Protein AF-K1UYA6-F1 (afdb_monomer_lite)

Organism: NCBI:txid408170

Sequence (147 aa):
HTSYETEGSKSHLRSKLPSMKFVCPKMKWEYNRETKTKRRVCRCENPCTTSSCGRMIYIYPEKNLRAYPGVERGSVEWDETYKIRVNVEKSINHFKDSFCIAGRKTQNEKTLHADLLLAGISQLITVMVADKIHQHQYIRSLKPLIA

pLDDT: mean 83.84, std 10.6, range [42.75, 95.94]

Foldseek 3Di:
DQDWDWDPCPDCDPVNADKTKTFRPQWDWDQDPVVRDIDIAHPDPDACDPDRNGDMDIDRCVVCCPVRPPDDPPDPVNVVVVVVVVVVVVLVVLLCPQLVLVVDPDPDPVVNVVSSVVSVVVLVVQLVVCVVVVNNVRNRDPVVVVD

Secondary structure (DSSP, 8-state):
----EEE------TT----EEEE-TTEEEEEETTTTEEEEEE--SS-SSSSTT--EEEE-GGG-TTTS-SS-TTSHHHHHHHHHHHHHHHHHHHHHHHTSSTT-----HHHHHHHHHHHHHHHHHHHHHHHHTT-GGGSS--GGGT-

Structure (mmCIF, N/CA/C/O backbone):
data_AF-K1UYA6-F1
#
_entry.id   AF-K1UYA6-F1
#
loop_
_atom_site.group_PDB
_atom_site.id
_atom_site.type_symbol
_atom_site.label_atom_id
_atom_site.label_alt_id
_atom_site.label_comp_id
_atom_site.label_asym_id
_atom_site.label_entity_id
_atom_site.label_seq_id
_atom_site.pdbx_PDB_ins_code
_atom_site.Cartn_x
_atom_site.Cartn_y
_atom_site.Cartn_z
_atom_site.occupancy
_atom_site.B_iso_or_equiv
_atom_site.auth_seq_id
_atom_site.auth_comp_id
_atom_site.auth_asym_id
_atom_site.auth_atom_id
_atom_site.pdbx_PDB_model_num
ATOM 1 N N . HIS A 1 1 ? 5.072 -7.785 -28.440 1.00 42.75 1 HIS A N 1
ATOM 2 C CA . HIS A 1 1 ? 5.874 -7.791 -27.200 1.00 42.75 1 HIS A CA 1
ATOM 3 C C . HIS A 1 1 ? 7.213 -7.123 -27.466 1.00 42.75 1 HIS A C 1
ATOM 5 O O . HIS A 1 1 ? 7.965 -7.612 -28.296 1.00 42.75 1 HIS A O 1
ATOM 11 N N . THR A 1 2 ? 7.495 -5.981 -26.839 1.00 51.94 2 THR A N 1
ATOM 12 C CA . THR A 1 2 ? 8.812 -5.335 -26.939 1.00 51.94 2 THR A CA 1
ATOM 13 C C . THR A 1 2 ? 9.760 -6.084 -26.009 1.00 51.94 2 THR A C 1
ATOM 15 O O . THR A 1 2 ? 9.627 -5.974 -24.793 1.00 51.94 2 THR A O 1
ATOM 18 N N . SER A 1 3 ? 10.648 -6.909 -26.559 1.00 62.66 3 SER A N 1
ATOM 19 C CA . SER A 1 3 ? 11.724 -7.537 -25.791 1.00 62.66 3 SER A CA 1
ATOM 20 C C . SER A 1 3 ? 12.714 -6.466 -25.315 1.00 62.66 3 SER A C 1
ATOM 22 O O . SER A 1 3 ? 12.892 -5.446 -25.982 1.00 62.66 3 SER A O 1
ATOM 24 N N . TYR A 1 4 ? 13.325 -6.675 -24.149 1.00 76.00 4 TYR A N 1
ATOM 25 C CA . TYR A 1 4 ? 14.358 -5.806 -23.578 1.00 76.00 4 TYR A CA 1
ATOM 26 C C . TYR A 1 4 ? 15.573 -6.648 -23.194 1.00 76.00 4 TYR A C 1
ATOM 28 O O . TYR A 1 4 ? 15.414 -7.780 -22.746 1.00 76.00 4 TYR A O 1
ATOM 36 N N . GLU A 1 5 ? 16.767 -6.077 -23.328 1.00 78.69 5 GLU A N 1
ATOM 37 C CA . GLU A 1 5 ? 18.017 -6.686 -22.868 1.00 78.69 5 GLU A CA 1
ATOM 38 C C . GLU A 1 5 ? 18.487 -6.021 -21.575 1.00 78.69 5 GLU A C 1
ATOM 40 O O . GLU A 1 5 ? 18.393 -4.799 -21.413 1.00 78.69 5 GLU A O 1
ATOM 45 N N . THR A 1 6 ? 18.984 -6.824 -20.636 1.00 75.06 6 THR A N 1
ATOM 46 C CA . THR A 1 6 ? 19.584 -6.333 -19.397 1.00 75.06 6 THR A CA 1
ATOM 47 C C . THR A 1 6 ? 20.971 -5.770 -19.687 1.00 75.06 6 THR A C 1
ATOM 49 O O . THR A 1 6 ? 21.867 -6.463 -20.160 1.00 75.06 6 THR A O 1
ATOM 52 N N . GLU A 1 7 ? 21.177 -4.493 -19.375 1.00 73.06 7 GLU A N 1
ATOM 53 C CA . GLU A 1 7 ? 22.505 -3.890 -19.385 1.00 73.06 7 GLU A CA 1
ATOM 54 C C . GLU A 1 7 ? 22.999 -3.818 -17.938 1.00 73.06 7 GLU A C 1
ATOM 56 O O . GLU A 1 7 ? 22.371 -3.181 -17.089 1.00 73.06 7 GLU A O 1
ATOM 61 N N . GLY A 1 8 ? 24.123 -4.481 -17.643 1.00 59.53 8 GLY A N 1
ATOM 62 C CA . GLY A 1 8 ? 24.729 -4.453 -16.314 1.00 59.53 8 GLY A CA 1
ATOM 63 C C . GLY A 1 8 ? 24.972 -3.013 -15.857 1.00 59.53 8 GLY A C 1
ATOM 64 O O . GLY A 1 8 ? 25.758 -2.279 -16.460 1.00 59.53 8 GLY A O 1
ATOM 65 N N . SER A 1 9 ? 24.293 -2.598 -14.788 1.00 56.16 9 SER A N 1
ATOM 66 C CA . SER A 1 9 ? 24.447 -1.260 -14.221 1.00 56.16 9 SER A CA 1
ATOM 67 C C . SER A 1 9 ? 25.760 -1.190 -13.437 1.00 56.16 9 SER A C 1
ATOM 69 O O . SER A 1 9 ? 25.794 -1.425 -12.235 1.00 56.16 9 SER A O 1
ATOM 71 N N . LYS A 1 10 ? 26.875 -0.887 -14.116 1.00 53.16 10 LYS A N 1
ATOM 72 C CA . LYS A 1 10 ? 28.145 -0.532 -13.443 1.00 53.16 10 LYS A CA 1
ATOM 73 C C . LYS A 1 10 ? 28.110 0.875 -12.836 1.00 53.16 10 LYS A C 1
ATOM 75 O O . LYS A 1 10 ? 29.009 1.262 -12.097 1.00 53.16 10 LYS A O 1
ATOM 80 N N . SER A 1 11 ? 27.094 1.662 -13.182 1.00 50.91 11 SER A N 1
ATOM 81 C CA . SER A 1 11 ? 26.893 3.010 -12.675 1.00 50.91 11 SER A CA 1
ATOM 82 C C . SER A 1 11 ? 25.987 2.964 -11.451 1.00 50.91 11 SER A C 1
ATOM 84 O O . SER A 1 11 ? 24.763 2.906 -11.582 1.00 50.91 11 SER A O 1
ATOM 86 N N . HIS A 1 12 ? 26.572 3.065 -10.260 1.00 50.72 12 HIS A N 1
ATOM 87 C CA . HIS A 1 12 ? 25.818 3.565 -9.119 1.00 50.72 12 HIS A CA 1
ATOM 88 C C . HIS A 1 12 ? 25.339 4.976 -9.491 1.00 50.72 12 HIS A C 1
ATOM 90 O O . HIS A 1 12 ? 26.145 5.903 -9.593 1.00 50.72 12 HIS A O 1
ATOM 96 N N . LEU A 1 13 ? 24.037 5.156 -9.751 1.00 55.91 13 LEU A N 1
ATOM 97 C CA . LEU A 1 13 ? 23.463 6.503 -9.761 1.00 55.91 13 LEU A CA 1
ATOM 98 C C . LEU A 1 13 ? 23.821 7.180 -8.428 1.00 55.91 13 LEU A C 1
ATOM 100 O O . LEU A 1 13 ? 24.008 6.494 -7.423 1.00 55.91 13 LEU A O 1
ATOM 104 N N . ARG A 1 14 ? 23.874 8.520 -8.385 1.00 56.66 14 ARG A N 1
ATOM 105 C CA . ARG A 1 14 ? 24.174 9.293 -7.155 1.00 56.66 14 ARG A CA 1
ATOM 106 C C . ARG A 1 14 ? 23.396 8.818 -5.914 1.00 56.66 14 ARG A C 1
ATOM 108 O O . ARG A 1 14 ? 23.875 8.988 -4.802 1.00 56.66 14 ARG A O 1
ATOM 115 N N . SER A 1 15 ? 22.230 8.196 -6.107 1.00 62.03 15 SER A N 1
ATOM 116 C CA . SER A 1 15 ? 21.399 7.601 -5.060 1.00 62.03 15 SER A CA 1
ATOM 117 C C . SER A 1 15 ? 21.951 6.325 -4.409 1.00 62.03 15 SER A C 1
ATOM 119 O O . SER A 1 15 ? 21.318 5.851 -3.478 1.00 62.03 15 SER A O 1
ATOM 121 N N . LYS A 1 16 ? 23.051 5.725 -4.894 1.00 64.94 16 LYS A N 1
ATOM 122 C CA . LYS A 1 16 ? 23.634 4.433 -4.450 1.00 64.94 16 LYS A CA 1
ATOM 123 C C . LYS A 1 16 ? 22.701 3.209 -4.487 1.00 64.94 16 LYS A C 1
ATOM 125 O O . LYS A 1 16 ? 23.176 2.098 -4.293 1.00 64.94 16 LYS A O 1
ATOM 130 N N . LEU A 1 17 ? 21.416 3.391 -4.785 1.00 67.69 17 LEU A N 1
ATOM 131 C CA . LEU A 1 17 ? 20.439 2.311 -4.871 1.00 67.69 17 LEU A CA 1
ATOM 132 C C . LEU A 1 17 ? 20.754 1.346 -6.025 1.00 67.69 17 LEU A C 1
ATOM 134 O O . LEU A 1 17 ? 21.076 1.811 -7.131 1.00 67.69 17 LEU A O 1
ATOM 138 N N . PRO A 1 18 ? 20.607 0.027 -5.807 1.00 69.75 18 PRO A N 1
ATOM 139 C CA . PRO A 1 18 ? 20.691 -0.950 -6.879 1.00 69.75 18 PRO A CA 1
ATOM 140 C C . PRO A 1 18 ? 19.600 -0.660 -7.917 1.00 69.75 18 PRO A C 1
ATOM 142 O O . PRO A 1 18 ? 18.431 -0.434 -7.597 1.00 69.75 18 PRO A O 1
ATOM 145 N N . SER A 1 19 ? 20.003 -0.610 -9.185 1.00 75.88 19 SER A N 1
ATOM 146 C CA . SER A 1 19 ? 19.106 -0.346 -10.309 1.00 75.88 19 SER A CA 1
ATOM 147 C C . SER A 1 19 ? 19.302 -1.400 -11.382 1.00 75.88 19 SER A C 1
ATOM 149 O O . SER A 1 19 ? 20.430 -1.753 -11.730 1.00 75.88 19 SER A O 1
ATOM 151 N N . MET A 1 20 ? 18.190 -1.882 -11.922 1.00 81.44 20 MET A N 1
ATOM 152 C CA . MET A 1 20 ? 18.194 -2.733 -13.101 1.00 81.44 20 MET A CA 1
ATOM 153 C C . MET A 1 20 ? 17.928 -1.862 -14.319 1.00 81.44 20 MET A C 1
ATOM 155 O O . MET A 1 20 ? 16.920 -1.151 -14.379 1.00 81.44 20 MET A O 1
ATOM 159 N N . LYS A 1 21 ? 18.846 -1.895 -15.283 1.00 85.62 21 LYS A N 1
ATOM 160 C CA . LYS A 1 21 ? 18.725 -1.148 -16.528 1.00 85.62 21 LYS A CA 1
ATOM 161 C C . LYS A 1 21 ? 18.381 -2.101 -17.662 1.00 85.62 21 LYS A C 1
ATOM 163 O O . LYS A 1 21 ? 19.101 -3.058 -17.927 1.00 85.62 21 LYS A O 1
ATOM 168 N N . PHE A 1 22 ? 17.298 -1.784 -18.349 1.00 87.06 22 PHE A N 1
ATOM 169 C CA . PHE A 1 22 ? 16.822 -2.499 -19.520 1.00 87.06 22 PHE A CA 1
ATOM 170 C C . PHE A 1 22 ? 16.950 -1.587 -20.731 1.00 87.06 22 PHE A C 1
ATOM 172 O O . PHE A 1 22 ? 16.523 -0.431 -20.690 1.00 87.06 22 PHE A O 1
ATOM 179 N N . VAL A 1 23 ? 17.545 -2.087 -21.805 1.00 89.75 23 VAL A N 1
ATOM 180 C CA . VAL A 1 23 ? 17.745 -1.343 -23.049 1.00 89.75 23 VAL A CA 1
ATOM 181 C C . VAL A 1 23 ? 17.056 -2.044 -24.212 1.00 89.75 23 VAL A C 1
ATOM 183 O O . VAL A 1 23 ? 16.706 -3.222 -24.142 1.00 89.75 23 VAL A O 1
ATOM 186 N N . CYS A 1 24 ? 16.828 -1.294 -25.286 1.00 90.50 24 CYS A N 1
ATOM 187 C CA . CYS A 1 24 ? 16.358 -1.853 -26.544 1.00 90.50 24 CYS A CA 1
ATOM 188 C C . CYS A 1 24 ? 17.316 -2.963 -27.031 1.00 90.50 24 CYS A C 1
ATOM 190 O O . CYS A 1 24 ? 18.512 -2.698 -27.133 1.00 90.50 24 CYS A O 1
ATOM 192 N N . PRO A 1 25 ? 16.818 -4.150 -27.420 1.00 88.56 25 PRO A N 1
ATOM 193 C CA . PRO A 1 25 ? 17.652 -5.270 -27.872 1.00 88.56 25 PRO A CA 1
ATOM 194 C C . PRO A 1 25 ? 18.346 -4.989 -29.212 1.00 88.56 25 PRO A C 1
ATOM 196 O O . PRO A 1 25 ? 19.387 -5.545 -29.536 1.00 88.56 25 PRO A O 1
ATOM 199 N N . LYS A 1 26 ? 17.790 -4.078 -30.023 1.00 90.56 26 LYS A N 1
ATOM 200 C CA . LYS A 1 26 ? 18.407 -3.629 -31.281 1.00 90.56 26 LYS A CA 1
ATOM 201 C C . LYS A 1 26 ? 19.372 -2.446 -31.073 1.00 90.56 26 LYS A C 1
ATOM 203 O O . LYS A 1 26 ? 19.783 -1.819 -32.052 1.00 90.56 26 LYS A O 1
ATOM 208 N N . MET A 1 27 ? 19.719 -2.100 -29.829 1.00 90.56 27 MET A N 1
ATOM 209 C CA . MET A 1 27 ? 20.738 -1.091 -29.520 1.00 90.56 27 MET A CA 1
ATOM 210 C C . MET A 1 27 ? 22.138 -1.672 -29.747 1.00 90.56 27 MET A C 1
ATOM 212 O O . MET A 1 27 ? 22.495 -2.700 -29.183 1.00 90.56 27 MET A O 1
ATOM 216 N N . LYS A 1 28 ? 22.972 -0.973 -30.521 1.00 89.56 28 LYS A N 1
ATOM 217 C CA . LYS A 1 28 ? 24.392 -1.304 -30.702 1.00 89.56 28 LYS A CA 1
ATOM 218 C C . LYS A 1 28 ? 25.285 -0.107 -30.403 1.00 89.56 28 LYS A C 1
ATOM 220 O O . LYS A 1 28 ? 24.874 1.045 -30.532 1.00 89.56 28 LYS A O 1
ATOM 225 N N . TRP A 1 29 ? 26.522 -0.387 -30.008 1.00 89.94 29 TRP A N 1
ATOM 226 C CA . TRP A 1 29 ? 27.566 0.629 -29.937 1.00 89.94 29 TRP A CA 1
ATOM 227 C C . TRP A 1 29 ? 28.189 0.819 -31.316 1.00 89.94 29 TRP A C 1
ATOM 229 O O . TRP A 1 29 ? 28.697 -0.131 -31.907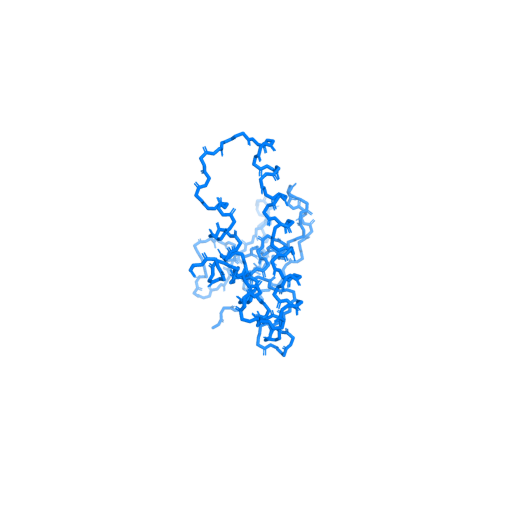 1.00 89.94 29 TRP A O 1
ATOM 239 N N . GLU A 1 30 ? 28.174 2.049 -31.811 1.00 91.94 30 GLU A N 1
ATOM 240 C CA . GLU A 1 30 ? 28.852 2.445 -33.039 1.00 91.94 30 GLU A CA 1
ATOM 241 C C . GLU A 1 30 ? 30.042 3.336 -32.700 1.00 91.94 30 GLU A C 1
ATOM 243 O O . GLU A 1 30 ? 29.929 4.288 -31.920 1.00 91.94 30 GLU A O 1
ATOM 248 N N . TYR A 1 31 ? 31.192 3.012 -33.285 1.00 92.69 31 TYR A N 1
ATOM 249 C CA . TYR A 1 31 ? 32.387 3.837 -33.197 1.00 92.69 31 TYR A CA 1
ATOM 250 C C . TYR A 1 31 ? 32.482 4.722 -34.433 1.00 92.69 31 TYR A C 1
ATOM 252 O O . TYR A 1 31 ? 32.559 4.219 -35.553 1.00 92.69 31 TYR A O 1
ATOM 260 N N . ASN A 1 32 ? 32.498 6.033 -34.220 1.00 90.12 32 ASN A N 1
ATOM 261 C CA . ASN A 1 32 ? 32.812 6.995 -35.258 1.00 90.12 32 ASN A CA 1
ATOM 262 C C . ASN A 1 32 ? 34.331 7.230 -35.254 1.00 90.12 32 ASN A C 1
ATOM 264 O O . ASN A 1 32 ? 34.893 7.687 -34.258 1.00 90.12 32 ASN A O 1
ATOM 268 N N . ARG A 1 33 ? 34.992 6.888 -36.366 1.00 90.88 33 ARG A N 1
ATOM 269 C CA . ARG A 1 33 ? 36.449 7.012 -36.525 1.00 90.88 33 ARG A CA 1
ATOM 270 C C . ARG A 1 33 ? 36.909 8.460 -36.699 1.00 90.88 33 ARG A C 1
ATOM 272 O O . ARG A 1 33 ? 37.998 8.786 -36.241 1.00 90.88 33 ARG A O 1
ATOM 279 N N . GLU A 1 34 ? 36.090 9.310 -37.312 1.00 91.38 34 GLU A N 1
ATOM 280 C CA . GLU A 1 34 ? 36.406 10.720 -37.579 1.00 91.38 34 GLU A CA 1
ATOM 281 C C . GLU A 1 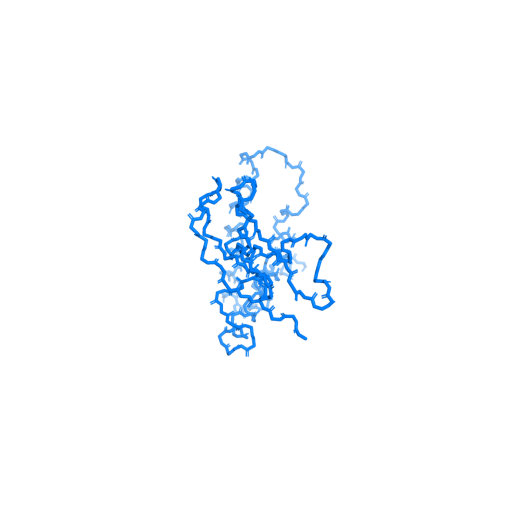34 ? 36.419 11.519 -36.279 1.00 91.38 34 GLU A C 1
ATOM 283 O O . GLU A 1 34 ? 37.406 12.163 -35.933 1.00 91.38 34 GLU A O 1
ATOM 288 N N . THR A 1 35 ? 35.344 11.402 -35.499 1.00 89.19 35 THR A N 1
ATOM 289 C CA . THR A 1 35 ? 35.217 12.081 -34.204 1.00 89.19 35 THR A CA 1
ATOM 290 C C . THR A 1 35 ? 35.899 11.316 -33.072 1.00 89.19 35 THR A C 1
ATOM 292 O O . THR A 1 35 ? 35.963 11.810 -31.949 1.00 89.19 35 THR A O 1
ATOM 295 N N . LYS A 1 36 ? 36.381 10.093 -33.334 1.00 92.00 36 LYS A N 1
ATOM 296 C CA . LYS A 1 36 ? 36.927 9.147 -32.345 1.00 92.00 36 LYS A CA 1
ATOM 297 C C . LYS A 1 36 ? 35.981 8.890 -31.162 1.00 92.00 36 LYS A C 1
ATOM 299 O O . LYS A 1 36 ? 36.432 8.544 -30.070 1.00 92.00 36 LYS A O 1
ATOM 304 N N . THR A 1 37 ? 34.669 9.017 -31.363 1.00 90.25 37 THR A N 1
ATOM 305 C CA . THR A 1 37 ? 33.657 8.838 -30.309 1.00 90.25 37 THR A CA 1
ATOM 306 C C . THR A 1 37 ? 32.895 7.524 -30.457 1.00 90.25 37 THR A C 1
ATOM 308 O O . THR A 1 37 ? 32.719 6.991 -31.551 1.00 90.25 37 THR A O 1
ATOM 311 N N . LYS A 1 38 ? 32.416 6.983 -29.332 1.00 90.00 38 LYS A N 1
ATOM 312 C CA . LYS A 1 38 ? 31.484 5.846 -29.296 1.00 90.00 38 LYS A CA 1
ATOM 313 C C . LYS A 1 38 ? 30.097 6.357 -28.937 1.00 90.00 38 LYS A C 1
ATOM 315 O O . LYS A 1 38 ? 29.949 7.071 -27.948 1.00 90.00 38 LYS A O 1
ATOM 320 N N . ARG A 1 39 ? 29.079 5.966 -29.700 1.00 89.94 39 ARG A N 1
ATOM 321 C CA . ARG A 1 39 ? 27.679 6.297 -29.410 1.00 89.94 39 ARG A CA 1
ATOM 322 C C . ARG A 1 39 ? 26.794 5.061 -29.477 1.00 89.94 39 ARG A C 1
ATOM 324 O O . ARG A 1 39 ? 27.113 4.093 -30.160 1.00 89.94 39 ARG A O 1
ATOM 331 N N . ARG A 1 40 ? 25.674 5.105 -28.762 1.00 89.75 40 ARG A N 1
ATOM 332 C CA . ARG A 1 40 ? 24.631 4.076 -28.830 1.00 89.75 40 ARG A CA 1
ATOM 333 C C . ARG A 1 40 ? 23.684 4.413 -29.970 1.00 89.75 40 ARG A C 1
ATOM 335 O O . ARG A 1 40 ? 23.221 5.549 -30.044 1.00 89.75 40 ARG A O 1
ATOM 342 N N . VAL A 1 41 ? 23.385 3.437 -30.816 1.00 90.69 41 VAL A N 1
ATOM 343 C CA . VAL A 1 41 ? 22.474 3.588 -31.951 1.00 90.69 41 VAL A CA 1
ATOM 344 C C . VAL A 1 41 ? 21.457 2.458 -31.936 1.00 90.69 41 VAL A C 1
ATOM 346 O O . VAL A 1 41 ? 21.806 1.280 -31.862 1.00 90.69 41 VAL A O 1
ATOM 349 N N . CYS A 1 42 ? 20.185 2.827 -31.976 1.00 91.56 42 CYS A N 1
ATOM 350 C CA . CYS A 1 42 ? 19.064 1.912 -32.090 1.00 91.56 42 CYS A CA 1
ATOM 351 C C . CYS A 1 42 ? 18.828 1.563 -33.559 1.00 91.56 42 CYS A C 1
ATOM 353 O O . CYS A 1 42 ? 18.640 2.455 -34.380 1.00 91.56 42 CYS A O 1
ATOM 355 N N . ARG A 1 43 ? 18.801 0.269 -33.883 1.00 90.62 43 ARG A N 1
ATOM 356 C CA . ARG A 1 43 ? 18.559 -0.239 -35.242 1.00 90.62 43 ARG A CA 1
ATOM 357 C C . ARG A 1 43 ? 17.198 -0.925 -35.380 1.00 90.62 43 ARG A C 1
ATOM 359 O O . ARG A 1 43 ? 17.065 -1.921 -36.085 1.00 90.62 43 ARG A O 1
ATOM 366 N N . CYS A 1 44 ? 16.192 -0.450 -34.648 1.00 89.31 44 CYS A N 1
ATOM 367 C CA . CYS A 1 44 ? 14.825 -0.926 -34.846 1.00 89.31 44 CYS A CA 1
ATOM 368 C C . CYS A 1 44 ? 14.289 -0.483 -36.209 1.00 89.31 44 CYS A C 1
ATOM 370 O O . CYS A 1 44 ? 14.390 0.693 -36.530 1.00 89.31 44 CYS A O 1
ATOM 372 N N . GLU A 1 45 ? 13.656 -1.400 -36.948 1.00 88.44 45 GLU A N 1
ATOM 373 C CA . GLU A 1 45 ? 12.890 -1.075 -38.166 1.00 88.44 45 GLU A CA 1
ATOM 374 C C . GLU A 1 45 ? 11.792 -0.050 -37.864 1.00 88.44 45 GLU A C 1
ATOM 376 O O . GLU A 1 45 ? 11.697 0.970 -38.534 1.00 88.44 45 GLU A O 1
ATOM 381 N N . ASN A 1 46 ? 11.040 -0.281 -36.781 1.00 87.94 46 ASN A N 1
ATOM 382 C CA . ASN A 1 46 ? 10.114 0.688 -36.204 1.00 87.94 46 ASN A CA 1
ATOM 383 C C . ASN A 1 46 ? 10.716 1.244 -34.902 1.00 87.94 46 ASN A C 1
ATOM 385 O O . ASN A 1 46 ? 10.820 0.492 -33.922 1.00 87.94 46 ASN A O 1
ATOM 389 N N . PRO A 1 47 ? 11.154 2.519 -34.863 1.00 84.75 47 PRO A N 1
ATOM 390 C CA . PRO A 1 47 ? 11.803 3.105 -33.694 1.00 84.75 47 PRO A CA 1
ATOM 391 C C . PRO A 1 47 ? 10.974 2.943 -32.414 1.00 84.75 47 PRO A C 1
ATOM 393 O O . PRO A 1 47 ? 9.812 3.331 -32.346 1.00 84.75 47 PRO A O 1
ATOM 396 N N . CYS A 1 48 ? 11.583 2.390 -31.361 1.00 87.00 48 CYS A N 1
ATOM 397 C CA . CYS A 1 48 ? 10.916 2.183 -30.066 1.00 87.00 48 CYS A CA 1
ATOM 398 C C . CYS A 1 48 ? 10.799 3.461 -29.208 1.00 87.00 48 CYS A C 1
ATOM 400 O O . CYS A 1 48 ? 10.169 3.444 -28.149 1.00 87.00 48 CYS A O 1
ATOM 402 N N . THR A 1 49 ? 11.458 4.542 -29.628 1.00 90.56 49 THR A N 1
ATOM 403 C CA . THR A 1 49 ? 11.434 5.893 -29.052 1.00 90.56 49 THR A CA 1
ATOM 404 C C . THR A 1 49 ? 12.049 6.863 -30.069 1.00 90.56 49 THR A C 1
ATOM 406 O O . THR A 1 49 ? 12.706 6.427 -31.014 1.00 90.56 49 THR A O 1
ATOM 409 N N . THR A 1 50 ? 11.883 8.168 -29.862 1.00 88.88 50 THR A N 1
ATOM 410 C CA . THR A 1 50 ? 12.523 9.225 -30.664 1.00 88.88 50 THR A CA 1
ATOM 411 C C . THR A 1 50 ? 14.020 9.375 -30.376 1.00 88.88 50 THR A C 1
ATOM 413 O O . THR A 1 50 ? 14.747 9.979 -31.159 1.00 88.88 50 THR A O 1
ATOM 416 N N . SER A 1 51 ? 14.510 8.824 -29.261 1.00 89.50 51 SER A N 1
ATOM 417 C CA . SER A 1 51 ? 15.937 8.845 -28.932 1.00 89.50 51 SER A CA 1
ATOM 418 C C . SER A 1 51 ? 16.756 7.940 -29.856 1.00 89.50 51 SER A C 1
ATOM 420 O O . SER A 1 51 ? 16.442 6.761 -30.033 1.00 89.50 51 SER A O 1
ATOM 422 N N . SER A 1 52 ? 17.886 8.457 -30.347 1.00 86.69 52 SER A N 1
ATOM 423 C CA . SER A 1 52 ? 18.832 7.728 -31.204 1.00 86.69 52 SER A CA 1
ATOM 424 C C . SER A 1 52 ? 19.418 6.473 -30.552 1.00 86.69 52 SER A C 1
ATOM 426 O O . SER A 1 52 ? 19.757 5.520 -31.249 1.00 86.69 52 SER A O 1
ATOM 428 N N . CYS A 1 53 ? 19.502 6.432 -29.220 1.00 88.31 53 CYS A N 1
ATOM 429 C CA . CYS A 1 53 ? 20.010 5.279 -28.476 1.00 88.31 53 CYS A CA 1
ATOM 430 C C . CYS A 1 53 ? 18.951 4.204 -28.176 1.00 88.31 53 CYS A C 1
ATOM 432 O O . CYS A 1 53 ? 19.291 3.142 -27.658 1.00 88.31 53 CYS A O 1
ATOM 434 N N . GLY A 1 54 ? 17.686 4.441 -28.535 1.00 90.88 54 GLY A N 1
ATOM 435 C CA . GLY A 1 54 ? 16.589 3.517 -28.267 1.00 90.88 54 GLY A CA 1
ATOM 436 C C . GLY A 1 54 ? 16.032 3.641 -26.849 1.00 90.88 54 GLY A C 1
ATOM 437 O O . GLY A 1 54 ? 16.487 4.440 -26.029 1.00 90.88 54 GLY A O 1
ATOM 438 N N . ARG A 1 55 ? 14.971 2.877 -26.568 1.00 91.25 55 ARG A N 1
ATOM 439 C CA . ARG A 1 55 ? 14.258 2.944 -25.291 1.00 91.25 55 ARG A CA 1
ATOM 440 C C . ARG A 1 55 ? 15.124 2.350 -24.185 1.00 91.25 55 ARG A C 1
ATOM 442 O O . ARG A 1 55 ? 15.676 1.264 -24.341 1.00 91.25 55 ARG A O 1
ATOM 449 N N . MET A 1 56 ? 15.200 3.058 -23.065 1.00 89.06 56 MET A N 1
ATOM 450 C CA . MET A 1 56 ? 15.864 2.599 -21.848 1.00 89.06 56 MET A CA 1
ATOM 451 C C . MET A 1 56 ? 14.878 2.690 -20.689 1.00 89.06 56 MET A C 1
ATOM 453 O O . MET A 1 56 ? 14.181 3.694 -20.546 1.00 89.06 56 MET A O 1
ATOM 457 N N . ILE A 1 57 ? 14.816 1.648 -19.869 1.00 86.69 57 ILE A N 1
ATOM 458 C CA . ILE A 1 57 ? 13.969 1.578 -18.682 1.00 86.69 57 ILE A CA 1
ATOM 459 C C . ILE A 1 57 ? 14.871 1.319 -17.484 1.00 86.69 57 ILE A C 1
ATOM 461 O O . ILE A 1 57 ? 15.688 0.400 -17.493 1.00 86.69 57 ILE A O 1
ATOM 465 N N . TYR A 1 58 ? 14.707 2.138 -16.452 1.00 83.00 58 TYR A N 1
ATOM 466 C CA . TYR A 1 58 ? 15.374 1.958 -15.171 1.00 83.00 58 TYR A CA 1
ATOM 467 C C . TYR A 1 58 ? 14.344 1.473 -14.160 1.00 83.00 58 TYR A C 1
ATOM 469 O O . TYR A 1 58 ? 13.354 2.158 -13.899 1.00 83.00 58 TYR A O 1
ATOM 477 N N . ILE A 1 59 ? 14.587 0.296 -13.595 1.00 80.88 59 ILE A N 1
ATOM 478 C CA . ILE A 1 59 ? 13.787 -0.272 -12.518 1.00 80.88 59 ILE A CA 1
ATOM 479 C C . ILE A 1 59 ? 14.572 -0.117 -11.220 1.00 80.88 59 ILE A C 1
ATOM 481 O O . ILE A 1 59 ? 15.738 -0.504 -11.130 1.00 80.88 59 ILE A O 1
ATOM 485 N N . TYR A 1 60 ? 13.907 0.451 -10.219 1.00 79.19 60 TYR A N 1
ATOM 486 C CA . TYR A 1 60 ? 14.398 0.566 -8.851 1.00 79.19 60 TYR A CA 1
ATOM 487 C C . TYR A 1 60 ? 13.469 -0.273 -7.974 1.00 79.19 60 TYR A C 1
ATOM 489 O O . TYR A 1 60 ? 12.449 0.257 -7.522 1.00 79.19 60 TYR A O 1
ATOM 497 N N . PRO A 1 61 ? 13.757 -1.572 -7.778 1.00 72.94 61 PRO A N 1
ATOM 498 C CA . PRO A 1 61 ? 12.845 -2.476 -7.076 1.00 72.94 61 PRO A CA 1
ATOM 499 C C . PRO A 1 61 ? 12.454 -1.945 -5.695 1.00 72.94 61 PRO A C 1
ATOM 501 O O . PRO A 1 61 ? 11.277 -1.893 -5.351 1.00 72.94 61 PRO A O 1
ATOM 504 N N . GLU A 1 62 ? 13.430 -1.398 -4.971 1.00 74.00 62 GLU A N 1
ATOM 505 C CA . GLU A 1 62 ? 13.250 -0.862 -3.619 1.00 74.00 62 GLU A CA 1
ATOM 506 C C . GLU A 1 62 ? 12.362 0.391 -3.550 1.00 74.00 62 GLU A C 1
ATOM 508 O O . GLU A 1 62 ? 11.794 0.688 -2.504 1.00 74.00 62 GLU A O 1
ATOM 513 N N . LYS A 1 63 ? 12.197 1.138 -4.652 1.00 76.69 63 LYS A N 1
ATOM 514 C CA . LYS A 1 63 ? 11.369 2.359 -4.649 1.00 76.69 63 LYS A CA 1
ATOM 515 C C . LYS A 1 63 ? 9.880 2.077 -4.768 1.00 76.69 63 LYS A C 1
ATOM 517 O O . LYS A 1 63 ? 9.070 2.928 -4.414 1.00 76.69 63 LYS A O 1
ATOM 522 N N . ASN A 1 64 ? 9.506 0.940 -5.346 1.00 75.50 64 ASN A N 1
ATOM 523 C CA . ASN A 1 64 ? 8.108 0.626 -5.589 1.00 75.50 64 ASN A CA 1
ATOM 524 C C . ASN A 1 64 ? 7.887 -0.882 -5.525 1.00 75.50 64 ASN A C 1
ATOM 526 O O . ASN A 1 64 ? 7.692 -1.541 -6.546 1.00 75.50 64 ASN A O 1
ATOM 530 N N . LEU A 1 65 ? 7.854 -1.392 -4.294 1.00 74.44 65 LEU A N 1
ATOM 531 C CA . LEU A 1 65 ? 7.560 -2.794 -3.990 1.00 74.44 65 LEU A CA 1
ATOM 532 C C . LEU A 1 65 ? 6.199 -3.240 -4.550 1.00 74.44 65 LEU A C 1
ATOM 534 O O . LEU A 1 65 ? 5.995 -4.415 -4.837 1.00 74.44 65 LEU A O 1
ATOM 538 N N . ARG A 1 66 ? 5.259 -2.301 -4.754 1.00 72.50 66 ARG A N 1
ATOM 539 C CA . ARG A 1 66 ? 3.967 -2.601 -5.382 1.00 72.50 66 ARG A CA 1
ATOM 540 C C . ARG A 1 66 ? 4.114 -2.902 -6.868 1.00 72.50 66 ARG A C 1
ATOM 542 O O . ARG A 1 66 ? 3.391 -3.761 -7.361 1.00 72.50 66 ARG A O 1
ATOM 549 N N . ALA A 1 67 ? 4.965 -2.175 -7.588 1.00 78.19 67 ALA A N 1
ATOM 550 C CA . ALA A 1 67 ? 5.214 -2.390 -9.011 1.00 78.19 67 ALA A CA 1
ATOM 551 C C . ALA A 1 67 ? 6.147 -3.586 -9.237 1.00 78.19 67 ALA A C 1
ATOM 553 O O . ALA A 1 67 ? 5.856 -4.415 -10.101 1.00 78.19 67 ALA A O 1
ATOM 554 N N . TYR A 1 68 ? 7.188 -3.697 -8.409 1.00 79.06 68 TYR A N 1
ATOM 555 C CA . TYR A 1 68 ? 8.263 -4.685 -8.493 1.00 79.06 68 TYR A CA 1
ATOM 556 C C . TYR A 1 68 ? 8.297 -5.537 -7.222 1.00 79.06 68 TYR A C 1
ATOM 558 O O . TYR A 1 68 ? 9.151 -5.329 -6.357 1.00 79.06 68 TYR A O 1
ATOM 566 N N . PRO A 1 69 ? 7.334 -6.454 -7.064 1.00 75.44 69 PRO A N 1
ATOM 567 C CA . PRO A 1 69 ? 7.356 -7.360 -5.933 1.00 75.44 69 PRO A CA 1
ATOM 568 C C . PRO A 1 69 ? 8.563 -8.296 -6.030 1.00 75.44 69 PRO A C 1
ATOM 570 O O . PRO A 1 69 ? 8.954 -8.697 -7.123 1.00 75.44 69 PRO A O 1
ATOM 573 N N . GLY A 1 70 ? 9.144 -8.654 -4.882 1.00 78.19 70 GLY A N 1
ATOM 574 C CA . GLY A 1 70 ? 10.231 -9.641 -4.809 1.00 78.19 70 GLY A CA 1
ATOM 575 C C . GLY A 1 70 ? 9.791 -11.074 -5.137 1.00 78.19 70 GLY A C 1
ATOM 576 O O . GLY A 1 70 ? 10.627 -11.967 -5.171 1.00 78.19 70 GLY A O 1
ATOM 577 N N . VAL A 1 71 ? 8.495 -11.271 -5.387 1.00 84.38 71 VAL A N 1
ATOM 578 C CA . VAL A 1 71 ? 7.848 -12.541 -5.717 1.00 84.38 71 VAL A CA 1
ATOM 579 C C . VAL A 1 71 ? 7.134 -12.381 -7.056 1.00 84.38 71 VAL A C 1
ATOM 581 O O . VAL A 1 71 ? 6.518 -11.343 -7.320 1.00 84.38 71 VAL A O 1
ATOM 584 N N . GLU A 1 72 ? 7.210 -13.400 -7.909 1.00 85.38 72 GLU A N 1
ATOM 585 C CA . GLU A 1 72 ? 6.555 -13.404 -9.217 1.00 85.38 72 GLU A CA 1
ATOM 586 C C . GLU A 1 72 ? 5.030 -13.293 -9.084 1.00 85.38 72 GLU A C 1
ATOM 588 O O . GLU A 1 72 ? 4.405 -14.016 -8.311 1.00 85.38 72 GLU A O 1
ATOM 593 N N . ARG A 1 73 ? 4.408 -12.386 -9.849 1.00 85.19 73 ARG A N 1
ATOM 594 C CA . ARG A 1 73 ? 2.948 -12.218 -9.830 1.00 85.19 73 ARG A CA 1
ATOM 595 C C . ARG A 1 73 ? 2.256 -13.450 -10.403 1.00 85.19 73 ARG A C 1
ATOM 597 O O . ARG A 1 73 ? 2.621 -13.907 -11.478 1.00 85.19 73 ARG A O 1
ATOM 604 N N . GLY A 1 74 ? 1.196 -13.894 -9.735 1.00 86.75 74 GLY A N 1
ATOM 605 C CA . GLY A 1 74 ? 0.441 -15.087 -10.128 1.00 86.75 74 GLY A CA 1
ATOM 606 C C . GLY A 1 74 ? 1.085 -16.399 -9.676 1.00 86.75 74 GLY A C 1
ATOM 607 O O . GLY A 1 74 ? 0.550 -17.462 -9.974 1.00 86.75 74 GLY A O 1
ATOM 608 N N . SER A 1 75 ? 2.207 -16.342 -8.950 1.00 91.56 75 SER A N 1
ATOM 609 C CA . SER A 1 75 ? 2.686 -17.488 -8.183 1.00 91.56 75 SER A CA 1
ATOM 610 C C . SER A 1 75 ? 1.793 -17.730 -6.960 1.00 91.56 75 SER A C 1
ATOM 612 O O . SER A 1 75 ? 1.085 -16.832 -6.494 1.00 91.56 75 SER A O 1
ATOM 614 N N . VAL A 1 76 ? 1.866 -18.939 -6.398 1.00 92.62 76 VAL A N 1
ATOM 615 C CA . VAL A 1 76 ? 1.131 -19.294 -5.172 1.00 92.62 76 VAL A CA 1
ATOM 616 C C . VAL A 1 76 ? 1.534 -18.384 -4.006 1.00 92.62 76 VAL A C 1
ATOM 618 O O . VAL A 1 76 ? 0.670 -17.842 -3.320 1.00 92.62 76 VAL A O 1
ATOM 621 N N . GLU A 1 77 ? 2.835 -18.132 -3.840 1.00 90.19 77 GLU A N 1
ATOM 622 C CA . GLU A 1 77 ? 3.370 -17.243 -2.800 1.00 90.19 77 GLU A CA 1
ATOM 623 C C . GLU A 1 77 ? 2.849 -15.804 -2.951 1.00 90.19 77 GLU A C 1
ATOM 625 O O . GLU A 1 77 ? 2.509 -15.142 -1.963 1.00 90.19 77 GLU A O 1
ATOM 630 N N . TRP A 1 78 ? 2.738 -15.313 -4.191 1.00 88.50 78 TRP A N 1
ATOM 631 C CA . TRP A 1 78 ? 2.152 -14.006 -4.463 1.00 88.50 78 TRP A CA 1
ATOM 632 C C . TRP A 1 78 ? 0.687 -13.964 -4.048 1.00 88.50 78 TRP A C 1
ATOM 634 O O . TRP A 1 78 ? 0.293 -13.035 -3.347 1.00 88.50 78 TRP A O 1
ATOM 644 N N . ASP A 1 79 ? -0.111 -14.953 -4.441 1.00 88.62 79 ASP A N 1
ATOM 645 C CA . ASP A 1 79 ? -1.542 -14.986 -4.138 1.00 88.62 79 ASP A CA 1
ATOM 646 C C . ASP A 1 79 ? -1.815 -15.096 -2.631 1.00 88.62 79 ASP A C 1
ATOM 648 O O . ASP A 1 79 ? -2.719 -14.435 -2.110 1.00 88.62 79 ASP A O 1
ATOM 652 N N . GLU A 1 80 ? -1.014 -15.873 -1.904 1.00 89.31 80 GLU A N 1
ATOM 653 C CA . GLU A 1 80 ? -1.068 -15.966 -0.442 1.00 89.31 80 GLU A CA 1
ATOM 654 C C . GLU A 1 80 ? -0.704 -14.636 0.225 1.00 89.31 80 GLU A C 1
ATOM 656 O O . GLU A 1 80 ? -1.465 -14.115 1.048 1.00 89.31 80 GLU A O 1
ATOM 661 N N . THR A 1 81 ? 0.403 -14.019 -0.191 1.00 86.88 81 THR A N 1
ATOM 662 C CA . THR A 1 81 ? 0.855 -12.726 0.342 1.00 86.88 81 THR A CA 1
ATOM 663 C C . THR A 1 81 ? -0.133 -11.602 0.015 1.00 86.88 81 THR A C 1
ATOM 665 O O . THR A 1 81 ? -0.427 -10.731 0.840 1.00 86.88 81 THR A O 1
ATOM 668 N N . TYR A 1 82 ? -0.705 -11.608 -1.187 1.00 84.75 82 TYR A N 1
ATOM 669 C CA . TYR A 1 82 ? -1.617 -10.569 -1.652 1.00 84.75 82 TYR A CA 1
ATOM 670 C C . TYR A 1 82 ? -2.948 -10.572 -0.886 1.00 84.75 82 TYR A C 1
ATOM 672 O O . TYR A 1 82 ? -3.519 -9.502 -0.652 1.00 84.75 82 TYR A O 1
ATOM 680 N N . LYS A 1 83 ? -3.414 -11.740 -0.414 1.00 86.31 83 LYS A N 1
ATOM 681 C CA . LYS A 1 83 ? -4.577 -11.848 0.490 1.00 86.31 83 LYS A CA 1
ATOM 682 C C . LYS A 1 83 ? -4.350 -11.090 1.801 1.00 86.31 83 LYS A C 1
ATOM 684 O O . LYS A 1 83 ? -5.259 -10.408 2.278 1.00 86.31 83 LYS A O 1
ATOM 689 N N . ILE A 1 84 ? -3.134 -11.135 2.351 1.00 89.06 84 ILE A N 1
ATOM 690 C CA . ILE A 1 84 ? -2.771 -10.404 3.576 1.00 89.06 84 ILE A CA 1
ATOM 691 C C . ILE A 1 84 ? -2.864 -8.893 3.344 1.00 89.06 84 ILE A C 1
ATOM 693 O O . ILE A 1 84 ? -3.380 -8.172 4.200 1.00 89.06 84 ILE A O 1
ATOM 697 N N . ARG A 1 85 ? -2.454 -8.399 2.167 1.00 85.56 85 ARG A N 1
ATOM 698 C CA . ARG A 1 85 ? -2.486 -6.961 1.844 1.00 85.56 85 ARG A CA 1
ATOM 699 C C . ARG A 1 85 ? -3.875 -6.349 2.010 1.00 85.56 85 ARG A C 1
ATOM 701 O O . ARG A 1 85 ? -3.995 -5.270 2.579 1.00 85.56 85 ARG A O 1
ATOM 708 N N . VAL A 1 86 ? -4.921 -7.036 1.549 1.00 84.69 86 VAL A N 1
ATOM 709 C CA . VAL A 1 86 ? -6.309 -6.555 1.678 1.00 84.69 86 VAL A CA 1
ATOM 710 C C . VAL A 1 86 ? -6.699 -6.408 3.150 1.00 84.69 86 VAL A C 1
ATOM 712 O O . VAL A 1 86 ? -7.342 -5.430 3.529 1.00 84.69 86 VAL A O 1
ATOM 715 N N . ASN A 1 87 ? -6.283 -7.349 3.998 1.00 86.75 87 ASN A N 1
ATOM 716 C CA . ASN A 1 87 ? -6.533 -7.280 5.436 1.00 86.75 87 ASN A CA 1
ATOM 717 C C . ASN A 1 87 ? -5.744 -6.143 6.100 1.00 86.75 87 ASN A C 1
ATOM 719 O O . ASN A 1 87 ? -6.301 -5.433 6.937 1.00 86.75 87 ASN A O 1
ATOM 723 N N . VAL A 1 88 ? -4.494 -5.917 5.687 1.00 88.69 88 VAL A N 1
ATOM 724 C CA . VAL A 1 88 ? -3.672 -4.787 6.149 1.00 88.69 88 VAL A CA 1
ATOM 725 C C . VAL A 1 88 ? -4.299 -3.451 5.750 1.00 88.69 88 VAL A C 1
ATOM 727 O O . VAL A 1 88 ? -4.465 -2.584 6.601 1.00 88.69 88 VAL A O 1
ATOM 730 N N . GLU A 1 89 ? -4.717 -3.283 4.493 1.00 88.44 89 GLU A N 1
ATOM 731 C CA . GLU A 1 89 ? -5.376 -2.060 4.011 1.00 88.44 89 GLU A CA 1
ATOM 732 C C . GLU A 1 89 ? -6.676 -1.779 4.781 1.00 88.44 89 GLU A C 1
ATOM 734 O O . GLU A 1 89 ? -6.904 -0.649 5.220 1.00 88.44 89 GLU A O 1
ATOM 739 N N . LYS A 1 90 ? -7.496 -2.811 5.031 1.00 87.06 90 LYS A N 1
ATOM 740 C CA . LYS A 1 90 ? -8.698 -2.701 5.874 1.00 87.06 90 LYS A CA 1
ATOM 741 C C . LYS A 1 90 ? -8.360 -2.318 7.317 1.00 87.06 90 LYS A C 1
ATOM 743 O O . LYS A 1 90 ? -9.046 -1.471 7.885 1.00 87.06 90 LYS A O 1
ATOM 748 N N . SER A 1 91 ? -7.312 -2.906 7.898 1.00 87.12 91 SER A N 1
ATOM 749 C CA . SER A 1 91 ? -6.840 -2.584 9.251 1.00 87.12 91 SER A CA 1
ATOM 750 C C . SER A 1 91 ? -6.353 -1.138 9.348 1.00 87.12 91 SER A C 1
ATOM 752 O O . SER A 1 91 ? -6.756 -0.425 10.257 1.00 87.12 91 SER A O 1
ATOM 754 N N . ILE A 1 92 ? -5.583 -0.655 8.366 1.00 89.12 92 ILE A N 1
ATOM 755 C CA . ILE A 1 92 ? -5.130 0.742 8.289 1.00 89.12 92 ILE A CA 1
ATOM 756 C C . ILE A 1 92 ? -6.318 1.697 8.153 1.00 89.12 92 ILE A C 1
ATOM 758 O O . ILE A 1 92 ? -6.340 2.740 8.802 1.00 89.12 92 ILE A O 1
ATOM 762 N N . ASN A 1 93 ? -7.298 1.371 7.307 1.00 88.75 93 ASN A N 1
ATOM 763 C CA . ASN A 1 93 ? -8.487 2.205 7.149 1.00 88.75 93 ASN A CA 1
ATOM 764 C C . ASN A 1 93 ? -9.258 2.319 8.467 1.00 88.75 93 ASN A C 1
ATOM 766 O O . ASN A 1 93 ? -9.578 3.414 8.917 1.00 88.75 93 ASN A O 1
ATOM 770 N N . HIS A 1 94 ? -9.475 1.182 9.123 1.00 84.31 94 HIS A N 1
ATOM 771 C CA . HIS A 1 94 ? -10.101 1.138 10.432 1.00 84.31 94 HIS A CA 1
ATOM 772 C C . HIS A 1 94 ? -9.289 1.905 11.486 1.00 84.31 94 HIS A C 1
ATOM 774 O O . HIS A 1 94 ? -9.851 2.651 12.280 1.00 84.31 94 HIS A O 1
ATOM 780 N N . PHE A 1 95 ? -7.966 1.744 11.484 1.00 87.38 95 PHE A N 1
ATOM 781 C CA . PHE A 1 95 ? -7.066 2.440 12.393 1.00 87.38 95 PHE A CA 1
ATOM 782 C C . PHE A 1 95 ? -7.213 3.960 12.266 1.00 87.38 95 PHE A C 1
ATOM 784 O O . PHE A 1 95 ? -7.334 4.682 13.252 1.00 87.38 95 PHE A O 1
ATOM 791 N N . LYS A 1 96 ? -7.273 4.439 11.022 1.00 87.31 96 LYS A N 1
ATOM 792 C CA . LYS A 1 96 ? -7.450 5.852 10.698 1.00 87.31 96 LYS A CA 1
ATOM 793 C C . LYS A 1 96 ? -8.797 6.412 11.151 1.00 87.31 96 LYS A C 1
ATOM 795 O O . LYS A 1 96 ? -8.828 7.537 11.648 1.00 87.31 96 LYS A O 1
ATOM 800 N N . ASP A 1 97 ? -9.867 5.648 10.958 1.00 86.12 97 ASP A N 1
ATOM 801 C CA . ASP A 1 97 ? -11.242 6.078 11.221 1.00 86.12 97 ASP A CA 1
ATOM 802 C C . ASP A 1 97 ? -11.631 5.941 12.704 1.00 86.12 97 ASP A C 1
ATOM 804 O O . ASP A 1 97 ? -12.024 6.908 13.355 1.00 86.12 97 ASP A O 1
ATOM 808 N N . SER A 1 98 ? -11.450 4.756 13.291 1.00 83.06 98 SER A N 1
ATOM 809 C CA . SER A 1 98 ? -11.878 4.479 14.667 1.00 83.06 98 SER A CA 1
ATOM 810 C C . SER A 1 98 ? -11.010 5.129 15.736 1.00 83.06 98 SER A C 1
ATOM 812 O O . SER A 1 98 ? -11.544 5.461 16.790 1.00 83.06 98 SER A O 1
ATOM 814 N N . PHE A 1 99 ? -9.715 5.333 15.476 1.00 83.25 99 PHE A N 1
ATOM 815 C CA . PHE A 1 99 ? -8.792 5.979 16.419 1.00 83.25 99 PHE A CA 1
ATOM 816 C C . PHE A 1 99 ? -8.471 7.427 16.026 1.00 83.25 99 PHE A C 1
ATOM 818 O O . PHE A 1 99 ? -7.447 7.973 16.427 1.00 83.25 99 PHE A O 1
ATOM 825 N N . CYS A 1 100 ? -9.345 8.057 15.231 1.00 79.06 100 CYS A N 1
ATOM 826 C CA . CYS A 1 100 ? -9.344 9.495 14.944 1.00 79.06 100 CYS A CA 1
ATOM 827 C C . CYS A 1 100 ? -8.054 10.061 14.310 1.00 79.06 100 CYS A C 1
ATOM 829 O O . CYS A 1 100 ? -7.867 11.278 14.269 1.00 79.06 100 CYS A O 1
ATOM 831 N N . ILE A 1 101 ? -7.184 9.217 13.745 1.00 84.38 101 ILE A N 1
ATOM 832 C CA . ILE A 1 101 ? -5.939 9.657 13.093 1.00 84.38 101 ILE A CA 1
ATOM 833 C C . ILE A 1 101 ? -6.226 10.426 11.792 1.00 84.38 101 ILE A C 1
ATOM 835 O O . ILE A 1 101 ? -5.466 11.333 11.430 1.00 84.38 101 ILE A O 1
ATOM 839 N N . ALA A 1 102 ? -7.311 10.088 11.082 1.00 83.56 102 ALA A N 1
ATOM 840 C CA . ALA A 1 102 ? -7.713 10.764 9.845 1.00 83.56 102 ALA A CA 1
ATOM 841 C C . ALA A 1 102 ? -8.257 12.184 10.072 1.00 83.56 102 ALA A C 1
ATOM 843 O O . ALA A 1 102 ? -7.967 13.072 9.277 1.00 83.56 102 ALA A O 1
ATOM 844 N N . GLY A 1 103 ? -9.024 12.399 11.145 1.00 77.88 103 GLY A N 1
ATOM 845 C CA . GLY A 1 103 ? -9.718 13.662 11.438 1.00 77.88 103 GLY A CA 1
ATOM 846 C C . GLY A 1 103 ? -8.969 14.608 12.380 1.00 77.88 103 GLY A C 1
ATOM 847 O O . GLY A 1 103 ? -9.573 15.525 12.938 1.00 77.88 103 GLY A O 1
ATOM 848 N N . ARG A 1 104 ? -7.675 14.372 12.618 1.00 79.94 104 ARG A N 1
ATOM 849 C CA . ARG A 1 104 ? -6.888 15.147 13.583 1.00 79.94 104 ARG A CA 1
ATOM 850 C C . ARG A 1 104 ? -6.770 16.622 13.179 1.00 79.94 104 ARG A C 1
ATOM 852 O O . ARG A 1 104 ? -6.544 16.943 12.015 1.00 79.94 104 ARG A O 1
ATOM 859 N N . LYS A 1 105 ? -6.852 17.517 14.166 1.00 80.31 105 LYS A N 1
ATOM 860 C CA . LYS A 1 105 ? -6.645 18.969 13.989 1.00 80.31 105 LYS A CA 1
ATOM 861 C C . LYS A 1 105 ? -5.234 19.428 14.378 1.00 80.31 105 LYS A C 1
ATOM 863 O O . LYS A 1 105 ? -4.827 20.533 14.034 1.00 80.31 105 LYS A O 1
ATOM 868 N N . THR A 1 106 ? -4.487 18.581 15.085 1.00 79.19 106 THR A N 1
ATOM 869 C CA . THR A 1 106 ? -3.152 18.887 15.605 1.00 79.19 106 THR A CA 1
ATOM 870 C C . THR A 1 106 ? -2.088 18.812 14.510 1.00 79.19 106 THR A C 1
ATOM 872 O O . THR A 1 106 ? -2.023 17.834 13.764 1.00 79.19 106 THR A O 1
ATOM 875 N N . GLN A 1 107 ? -1.223 19.829 14.443 1.00 80.25 107 GLN A N 1
ATOM 876 C CA . GLN A 1 107 ? -0.088 19.897 13.507 1.00 80.25 107 GLN A CA 1
ATOM 877 C C . GLN A 1 107 ? 1.286 19.776 14.192 1.00 80.25 107 GLN A C 1
ATOM 879 O O . GLN A 1 107 ? 2.302 19.694 13.511 1.00 80.25 107 GLN A O 1
ATOM 884 N N . ASN A 1 108 ? 1.333 19.743 15.529 1.00 90.81 108 ASN A N 1
ATOM 885 C CA . ASN A 1 108 ? 2.572 19.546 16.283 1.00 90.81 108 ASN A CA 1
ATOM 886 C C . ASN A 1 108 ? 3.087 18.108 16.105 1.00 90.81 108 ASN A C 1
ATOM 888 O O . ASN A 1 108 ? 2.385 17.157 16.446 1.00 90.81 108 ASN A O 1
ATOM 892 N N . GLU A 1 109 ? 4.321 17.960 15.619 1.00 91.56 109 GLU A N 1
ATOM 893 C CA . GLU A 1 109 ? 4.975 16.668 15.376 1.00 91.56 109 GLU A CA 1
ATOM 894 C C . GLU A 1 109 ? 5.033 15.780 16.628 1.00 91.56 109 GLU A C 1
ATOM 896 O O . GLU A 1 109 ? 4.708 14.596 16.557 1.00 91.56 109 GLU A O 1
ATOM 901 N N . LYS A 1 110 ? 5.393 16.342 17.791 1.00 92.94 110 LYS A N 1
ATOM 902 C CA . LYS A 1 110 ? 5.528 15.566 19.035 1.00 92.94 110 LYS A CA 1
ATOM 903 C C . LYS A 1 110 ? 4.186 14.998 19.480 1.00 92.94 110 LYS A C 1
ATOM 905 O O . LYS A 1 110 ? 4.098 13.831 19.851 1.00 92.94 110 LYS A O 1
ATOM 910 N N . THR A 1 111 ? 3.143 15.821 19.413 1.00 89.75 111 THR A N 1
ATOM 911 C CA . THR A 1 111 ? 1.782 15.396 19.750 1.00 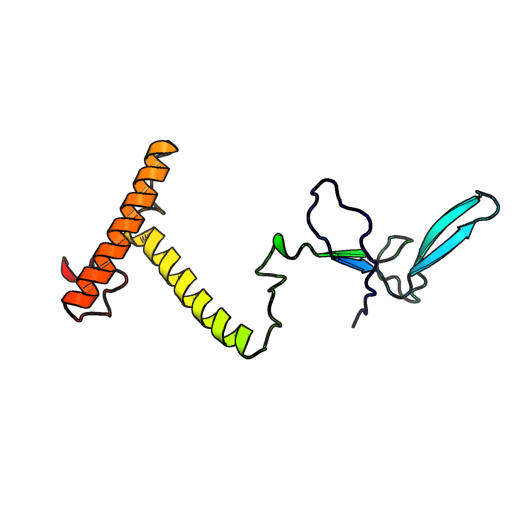89.75 111 THR A CA 1
ATOM 912 C C . THR A 1 111 ? 1.268 14.385 18.735 1.00 89.75 111 THR A C 1
ATOM 914 O O . THR A 1 111 ? 0.723 13.367 19.132 1.00 89.75 111 THR A O 1
ATOM 917 N N . LEU A 1 112 ? 1.530 14.591 17.442 1.00 89.56 112 LEU A N 1
ATOM 918 C CA . LEU A 1 112 ? 1.161 13.642 16.393 1.00 89.56 112 LEU A CA 1
ATOM 919 C C . LEU A 1 112 ? 1.790 12.263 16.616 1.00 89.56 112 LEU A C 1
ATOM 921 O O . LEU A 1 112 ? 1.134 11.240 16.429 1.00 89.56 112 LEU A O 1
ATOM 925 N N . HIS A 1 113 ? 3.063 12.235 17.003 1.00 91.19 113 HIS A N 1
ATOM 926 C CA . HIS A 1 113 ? 3.752 10.993 17.314 1.00 91.19 113 HIS A CA 1
ATOM 927 C C . HIS A 1 113 ? 3.128 10.296 18.530 1.00 91.19 113 HIS A C 1
ATOM 929 O O . HIS A 1 113 ? 2.850 9.100 18.470 1.00 91.19 113 HIS A O 1
ATOM 935 N N . ALA A 1 114 ? 2.845 11.044 19.600 1.00 92.44 114 ALA A N 1
ATOM 936 C CA . ALA A 1 114 ? 2.179 10.509 20.784 1.00 92.44 114 ALA A CA 1
ATOM 937 C C . ALA A 1 114 ? 0.771 9.972 20.466 1.00 92.44 114 ALA A C 1
ATOM 939 O O . ALA A 1 114 ? 0.461 8.841 20.833 1.00 92.44 114 ALA A O 1
ATOM 940 N N . ASP A 1 115 ? -0.044 10.724 19.721 1.00 89.75 115 ASP A N 1
ATOM 941 C CA . ASP A 1 115 ? -1.391 10.322 19.295 1.00 89.75 115 ASP A CA 1
ATOM 942 C C . ASP A 1 115 ? -1.352 9.027 18.474 1.00 89.75 115 ASP A C 1
ATOM 944 O O . ASP A 1 115 ? -2.172 8.130 18.673 1.00 89.75 115 ASP A O 1
ATOM 948 N N . LEU A 1 116 ? -0.367 8.892 17.578 1.00 91.25 116 LEU A N 1
ATOM 949 C CA . LEU A 1 116 ? -0.177 7.684 16.779 1.00 91.25 116 LEU A CA 1
ATOM 950 C C . LEU A 1 116 ? 0.142 6.462 17.653 1.00 91.25 116 LEU A C 1
ATOM 952 O O . LEU A 1 116 ? -0.423 5.389 17.435 1.00 91.25 116 LEU A O 1
ATOM 956 N N . LEU A 1 117 ? 1.027 6.618 18.642 1.00 93.31 117 LEU A N 1
ATOM 957 C CA . LEU A 1 117 ? 1.371 5.547 19.580 1.00 93.31 117 LEU A CA 1
ATOM 958 C C . LEU A 1 117 ? 0.172 5.158 20.452 1.00 93.31 117 LEU A C 1
ATOM 960 O O . LEU A 1 117 ? -0.114 3.971 20.606 1.00 93.31 117 LEU A O 1
ATOM 964 N N . LEU A 1 118 ? -0.564 6.142 20.973 1.00 92.12 118 LEU A N 1
ATOM 965 C CA . LEU A 1 118 ? -1.764 5.916 21.780 1.00 92.12 118 LEU A CA 1
ATOM 966 C C . LEU A 1 118 ? -2.863 5.209 20.983 1.00 92.12 118 LEU A C 1
ATOM 968 O O . LEU A 1 118 ? -3.488 4.280 21.496 1.00 92.12 118 LEU A O 1
ATOM 972 N N . ALA A 1 119 ? -3.067 5.584 19.719 1.00 91.19 119 ALA A N 1
ATOM 973 C CA . ALA A 1 119 ? -3.973 4.877 18.820 1.00 91.19 119 ALA A CA 1
ATOM 974 C C . ALA A 1 119 ? -3.536 3.419 18.613 1.00 91.19 119 ALA A C 1
ATOM 976 O O . ALA A 1 119 ? -4.372 2.519 18.666 1.00 91.19 119 ALA A O 1
ATOM 977 N N . GLY A 1 120 ? -2.232 3.169 18.437 1.00 92.06 120 GLY A N 1
ATOM 978 C CA . GLY A 1 120 ? -1.666 1.819 18.322 1.00 92.06 120 GLY A CA 1
ATOM 979 C C . GLY A 1 120 ? -1.943 0.957 19.554 1.00 92.06 120 GLY A C 1
ATOM 980 O O . GLY A 1 120 ? -2.465 -0.151 19.435 1.00 92.06 120 GLY A O 1
ATOM 981 N N . ILE A 1 121 ? -1.669 1.490 20.746 1.00 93.62 121 ILE A N 1
ATOM 982 C CA . ILE A 1 121 ? -1.954 0.817 22.022 1.00 93.62 121 ILE A CA 1
ATOM 983 C C . ILE A 1 121 ? -3.457 0.539 22.157 1.00 93.62 121 ILE A C 1
ATOM 985 O O . ILE A 1 121 ? -3.857 -0.573 22.493 1.00 93.62 121 ILE A O 1
ATOM 989 N N . SER A 1 122 ? -4.300 1.517 21.828 1.00 91.56 122 SER A N 1
ATOM 990 C CA . SER A 1 122 ? -5.761 1.384 21.898 1.00 91.56 122 SER A CA 1
ATOM 991 C C . SER A 1 122 ? -6.301 0.323 20.931 1.00 91.56 122 SER A C 1
ATOM 993 O O . SER A 1 122 ? -7.236 -0.409 21.268 1.00 91.56 122 SER A O 1
ATOM 995 N N . GLN A 1 123 ? -5.697 0.187 19.747 1.00 91.25 123 GLN A N 1
ATOM 996 C CA . GLN A 1 123 ? -6.014 -0.886 18.807 1.00 91.25 123 GLN A CA 1
ATOM 997 C C . GLN A 1 123 ? -5.676 -2.259 19.391 1.00 91.25 123 GLN A C 1
ATOM 999 O O . GLN A 1 123 ? -6.495 -3.169 19.299 1.00 91.25 123 GLN A O 1
ATOM 1004 N N . LEU A 1 124 ? -4.512 -2.416 20.025 1.00 92.81 124 LEU A N 1
ATOM 1005 C CA . LEU A 1 124 ? -4.136 -3.679 20.666 1.00 92.81 124 LEU A CA 1
ATOM 1006 C C . LEU A 1 124 ? -5.086 -4.032 21.816 1.00 92.81 124 LEU A C 1
ATOM 1008 O O . LEU A 1 124 ? -5.546 -5.168 21.896 1.00 92.81 124 LEU A O 1
ATOM 1012 N N . ILE A 1 125 ? -5.452 -3.053 22.647 1.00 93.12 125 ILE A N 1
ATOM 1013 C CA . ILE A 1 125 ? -6.448 -3.242 23.711 1.00 93.12 125 ILE A CA 1
ATOM 1014 C C . ILE A 1 125 ? -7.793 -3.678 23.116 1.00 93.12 125 ILE A C 1
ATOM 1016 O O . ILE A 1 125 ? -8.406 -4.612 23.623 1.00 93.12 125 ILE A O 1
ATOM 1020 N N . THR A 1 126 ? -8.229 -3.067 22.010 1.00 90.94 126 THR A N 1
ATOM 1021 C CA . THR A 1 126 ? -9.465 -3.453 21.304 1.00 90.94 126 THR A CA 1
ATOM 1022 C C . THR A 1 126 ? -9.442 -4.925 20.890 1.00 90.94 126 THR A C 1
ATOM 1024 O O . THR A 1 126 ? -10.408 -5.646 21.134 1.00 90.94 126 THR A O 1
ATOM 1027 N N . VAL A 1 127 ? -8.324 -5.389 20.325 1.00 92.12 127 VAL A N 1
ATOM 1028 C CA . VAL A 1 127 ? -8.137 -6.797 19.946 1.00 92.12 127 VAL A CA 1
ATOM 1029 C C . VAL A 1 127 ? -8.205 -7.709 21.172 1.00 92.12 127 VAL A C 1
ATOM 1031 O O . VAL A 1 127 ? -8.934 -8.697 21.149 1.00 92.12 127 VAL A O 1
ATOM 1034 N N . MET A 1 128 ? -7.497 -7.362 22.252 1.00 95.12 128 MET A N 1
ATOM 1035 C CA . MET A 1 128 ? -7.488 -8.148 23.490 1.00 95.12 128 MET A CA 1
ATOM 1036 C C . MET A 1 128 ? -8.879 -8.256 24.116 1.00 95.12 128 MET A C 1
ATOM 1038 O O . MET A 1 128 ? -9.272 -9.331 24.558 1.00 95.12 128 MET A O 1
ATOM 1042 N N . VAL A 1 129 ? -9.636 -7.159 24.152 1.00 93.75 129 VAL A N 1
ATOM 1043 C CA . VAL A 1 129 ? -10.998 -7.152 24.695 1.00 93.75 129 VAL A CA 1
ATOM 1044 C C . VAL A 1 129 ? -11.920 -8.008 23.833 1.00 93.75 129 VAL A C 1
ATOM 1046 O O . VAL A 1 129 ? -12.619 -8.853 24.381 1.00 93.75 129 VAL A O 1
ATOM 1049 N N . ALA A 1 130 ? -11.891 -7.840 22.505 1.00 93.56 130 ALA A N 1
ATOM 1050 C CA . ALA A 1 130 ? -12.720 -8.612 21.576 1.00 93.56 130 ALA A CA 1
ATOM 1051 C C . ALA A 1 130 ? -12.468 -10.128 21.674 1.00 93.56 130 ALA A C 1
ATOM 1053 O O . ALA A 1 130 ? -13.416 -10.913 21.616 1.00 93.56 130 ALA A O 1
ATOM 1054 N N . ASP A 1 131 ? -11.208 -10.530 21.856 1.00 95.06 131 ASP A N 1
ATOM 1055 C CA . ASP A 1 131 ? -10.809 -11.920 22.102 1.00 95.06 131 ASP A CA 1
ATOM 1056 C C . ASP A 1 131 ? -11.342 -12.433 23.450 1.00 95.06 131 ASP A C 1
ATOM 1058 O O . ASP A 1 131 ? -11.977 -13.485 23.516 1.00 95.06 131 ASP A O 1
ATOM 1062 N N . LYS A 1 132 ? -11.187 -11.646 24.525 1.00 95.94 132 LYS A N 1
ATOM 1063 C CA . LYS A 1 132 ? -11.634 -12.022 25.877 1.00 95.94 132 LYS A CA 1
ATOM 1064 C C . LYS A 1 132 ? -13.143 -12.174 26.023 1.00 95.94 132 LYS A C 1
ATOM 1066 O O . LYS A 1 132 ? -13.579 -12.996 26.821 1.00 95.94 132 LYS A O 1
ATOM 1071 N N . ILE 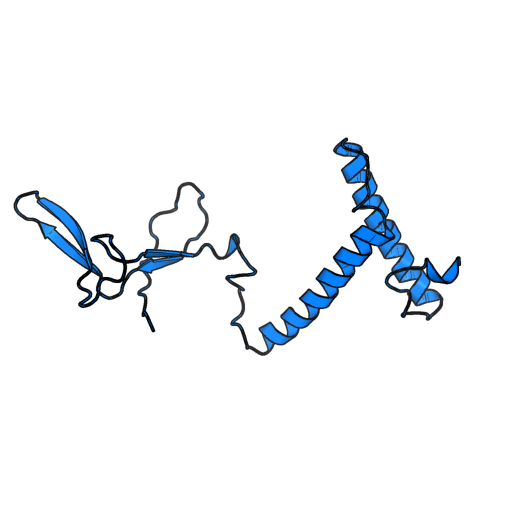A 1 133 ? -13.930 -11.405 25.276 1.00 94.69 133 ILE A N 1
ATOM 1072 C CA . ILE A 1 133 ? -15.396 -11.536 25.254 1.00 94.69 133 ILE A CA 1
ATOM 1073 C C . ILE A 1 133 ? -15.883 -12.548 24.203 1.00 94.69 133 ILE A C 1
ATOM 1075 O O . ILE A 1 133 ? -17.088 -12.696 24.022 1.00 94.69 133 ILE A O 1
ATOM 1079 N N . HIS A 1 134 ? -14.969 -13.222 23.491 1.00 93.62 134 HIS A N 1
ATOM 1080 C CA . HIS A 1 134 ? -15.256 -14.147 22.389 1.00 93.62 134 HIS A CA 1
ATOM 1081 C C . HIS A 1 134 ? -16.098 -13.538 21.252 1.00 93.62 134 HIS A C 1
ATOM 1083 O O . HIS A 1 134 ? -16.816 -14.245 20.544 1.00 93.62 134 HIS A O 1
ATOM 1089 N N . GLN A 1 135 ? -16.005 -12.222 21.043 1.00 92.69 135 GLN A N 1
ATOM 1090 C CA . GLN A 1 135 ? -16.713 -11.508 19.978 1.00 92.69 135 GLN A CA 1
ATOM 1091 C C . GLN A 1 135 ? -15.726 -10.980 18.941 1.00 92.69 135 GLN A C 1
ATOM 1093 O O . GLN A 1 135 ? -15.500 -9.777 18.791 1.00 92.69 135 GLN A O 1
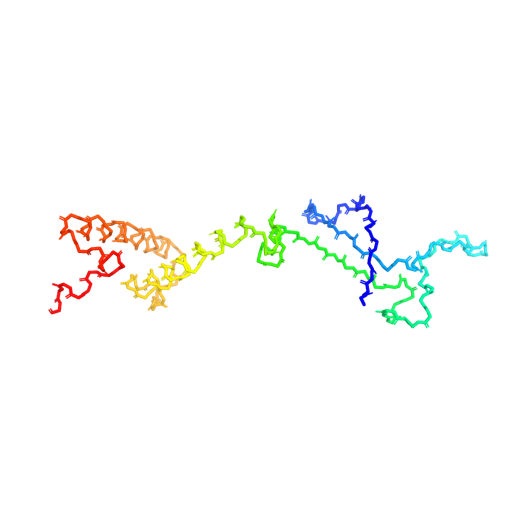ATOM 1098 N N . HIS A 1 136 ? -15.139 -11.905 18.181 1.00 90.81 136 HIS A N 1
ATOM 1099 C CA . HIS A 1 136 ? -14.109 -11.599 17.184 1.00 90.81 136 HIS A CA 1
ATOM 1100 C C . HIS A 1 136 ? -14.607 -10.687 16.051 1.00 90.81 136 HIS A C 1
ATOM 1102 O O . HIS A 1 136 ? -13.803 -10.042 15.377 1.00 90.81 136 HIS A O 1
ATOM 1108 N N . GLN A 1 137 ? -15.923 -10.562 15.858 1.00 88.88 137 GLN A N 1
ATOM 1109 C CA . GLN A 1 137 ? -16.507 -9.573 14.951 1.00 88.88 137 GLN A CA 1
ATOM 1110 C C . GLN A 1 137 ? -16.132 -8.126 15.323 1.00 88.88 137 GLN A C 1
ATOM 1112 O O . GLN A 1 137 ? -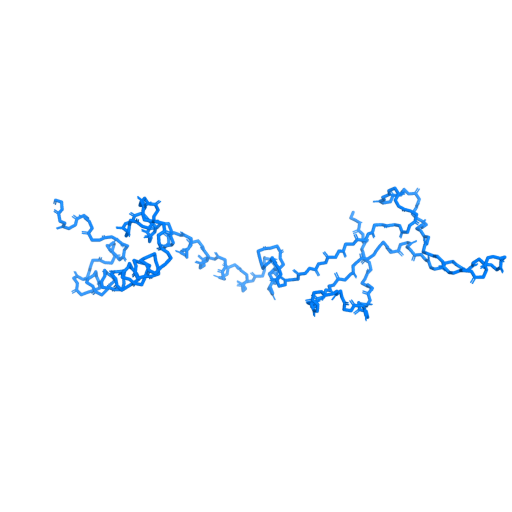16.063 -7.269 14.441 1.00 88.88 137 GLN A O 1
ATOM 1117 N N . TYR A 1 138 ? -15.818 -7.866 16.597 1.00 87.88 138 TYR A N 1
ATOM 1118 C CA . TYR A 1 138 ? -15.447 -6.550 17.124 1.00 87.88 138 TYR A CA 1
ATOM 1119 C C . TYR A 1 138 ? -13.937 -6.333 17.249 1.00 87.88 138 TYR A C 1
ATOM 1121 O O . TYR A 1 138 ? -13.510 -5.296 17.748 1.00 87.88 138 TYR A O 1
ATOM 1129 N N . ILE A 1 139 ? -13.110 -7.237 16.704 1.00 88.25 139 ILE A N 1
ATOM 1130 C CA . ILE A 1 139 ? -11.639 -7.105 16.692 1.00 88.25 139 ILE A CA 1
ATOM 1131 C C . ILE A 1 139 ? -11.154 -5.800 16.043 1.00 88.25 139 ILE A C 1
ATOM 1133 O O . ILE A 1 139 ? -10.024 -5.361 16.242 1.00 88.25 139 ILE A O 1
ATOM 1137 N N . ARG A 1 140 ? -12.015 -5.189 15.225 1.00 84.44 140 ARG A N 1
ATOM 1138 C CA . ARG A 1 140 ? -11.775 -3.897 14.598 1.00 84.44 140 ARG A CA 1
ATOM 1139 C C . ARG A 1 140 ? -12.222 -2.790 15.545 1.00 84.44 140 ARG A C 1
ATOM 1141 O O . ARG A 1 140 ? -11.374 -2.055 16.022 1.00 84.44 140 ARG A O 1
ATOM 1148 N N . SER A 1 141 ? -13.508 -2.705 15.874 1.00 84.31 141 SER A N 1
ATOM 1149 C CA . SER A 1 141 ? -14.056 -1.616 16.685 1.00 84.31 141 SER A CA 1
ATOM 1150 C C . SER A 1 141 ? -14.934 -2.143 17.810 1.00 84.31 141 SER A C 1
ATOM 1152 O O . SER A 1 141 ? -15.835 -2.937 17.547 1.00 84.31 141 SER A O 1
ATOM 1154 N N . LEU A 1 142 ? -14.742 -1.610 19.019 1.00 82.69 142 LEU A N 1
ATOM 1155 C CA . LEU A 1 142 ? -15.659 -1.807 20.148 1.00 82.69 142 LEU A CA 1
ATOM 1156 C C . LEU A 1 142 ? -16.797 -0.777 20.177 1.00 82.69 142 LEU A C 1
ATOM 1158 O O . LEU A 1 142 ? -17.656 -0.869 21.046 1.00 82.69 142 LEU A O 1
ATOM 1162 N N . LYS A 1 143 ? -16.841 0.191 19.244 1.00 82.94 143 LYS A N 1
ATOM 1163 C CA . LYS A 1 143 ? -17.933 1.184 19.169 1.00 82.94 143 LYS A CA 1
ATOM 1164 C C . LYS A 1 143 ? -19.337 0.549 19.243 1.00 82.94 143 LYS A C 1
ATOM 1166 O O . LYS A 1 143 ? -20.155 1.089 19.978 1.00 82.94 143 LYS A O 1
ATOM 1171 N N . PRO A 1 144 ? -19.623 -0.591 18.576 1.00 83.50 144 PRO A N 1
ATOM 1172 C CA . PRO A 1 144 ? -20.938 -1.234 18.659 1.00 83.50 144 PRO A CA 1
ATOM 1173 C C . PRO A 1 144 ? -21.329 -1.766 20.047 1.00 83.50 144 PRO A C 1
ATOM 1175 O O . PRO A 1 144 ? -22.487 -2.101 20.238 1.00 83.50 144 PRO A O 1
ATOM 1178 N N . LEU A 1 145 ? -20.392 -1.883 20.995 1.00 80.94 145 LEU A N 1
ATOM 1179 C CA . LEU A 1 145 ? -20.658 -2.373 22.356 1.00 80.94 145 LEU A CA 1
ATOM 1180 C C . LEU A 1 145 ? -21.069 -1.266 23.332 1.00 80.94 145 LEU A C 1
ATOM 1182 O O . LEU A 1 145 ? -21.516 -1.561 24.435 1.00 80.94 145 LEU A O 1
ATOM 1186 N N . ILE A 1 146 ? -20.845 -0.007 22.953 1.00 76.00 146 ILE A N 1
ATOM 1187 C CA . ILE A 1 146 ? -21.072 1.180 23.792 1.00 76.00 146 ILE A CA 1
ATOM 1188 C C . ILE A 1 146 ? -22.299 1.967 23.282 1.00 76.00 146 ILE A C 1
ATOM 1190 O O . ILE A 1 146 ? -22.684 2.967 23.883 1.00 76.00 146 ILE A O 1
ATOM 1194 N N . ALA A 1 147 ? -22.890 1.532 22.163 1.00 56.53 147 ALA A N 1
ATOM 1195 C CA . ALA A 1 147 ? -24.061 2.137 21.533 1.00 56.53 147 ALA A CA 1
ATOM 1196 C C . ALA A 1 147 ? -25.372 1.604 22.122 1.00 56.53 147 ALA A C 1
ATOM 1198 O O . ALA A 1 147 ? -25.441 0.383 22.388 1.00 56.53 147 ALA A O 1
#

Radius of gyration: 26.04 Å; chains: 1; bounding box: 61×39×64 Å